Protein AF-A0A512C1M0-F1 (afdb_monomer_lite)

Secondary structure (DSSP, 8-state):
-B--S-HHHHHHHHHH-TTS--B--HHHHHHHHHHTHHHHHHHHHTT--SSHHHHHHHHHHHHHHHHHHS--TT--SHHHHHHHHHHHHHHHHHHTT---

Structure (mmCIF, N/CA/C/O backbone):
data_AF-A0A512C1M0-F1
#
_entry.id   AF-A0A512C1M0-F1
#
loop_
_atom_site.group_PDB
_atom_site.id
_atom_site.type_symbol
_atom_site.label_atom_id
_atom_site.label_alt_id
_atom_site.label_comp_id
_atom_site.label_asym_id
_atom_site.label_entity_id
_atom_site.label_seq_id
_atom_site.pdbx_PDB_ins_code
_atom_site.Cartn_x
_atom_site.Cartn_y
_atom_site.Cartn_z
_atom_site.occupancy
_atom_site.B_iso_or_equiv
_atom_site.auth_seq_id
_atom_site.auth_comp_id
_atom_site.auth_asym_id
_atom_site.auth_atom_id
_atom_site.pdbx_PDB_model_num
ATOM 1 N N . MET A 1 1 ? -6.496 -7.063 16.714 1.00 89.38 1 MET A N 1
ATOM 2 C CA . MET A 1 1 ? -6.886 -5.862 15.949 1.00 89.38 1 MET A CA 1
ATOM 3 C C . MET A 1 1 ? -6.261 -4.613 16.557 1.00 89.38 1 MET A C 1
ATOM 5 O O . MET A 1 1 ? -6.236 -4.478 17.777 1.00 89.38 1 MET A O 1
ATOM 9 N N . ILE A 1 2 ? -5.766 -3.708 15.711 1.00 90.75 2 ILE A N 1
ATOM 10 C CA . ILE A 1 2 ? -5.288 -2.375 16.103 1.00 90.75 2 ILE A CA 1
ATOM 11 C C . ILE A 1 2 ? -6.311 -1.361 15.600 1.00 90.75 2 ILE A C 1
ATOM 13 O O . ILE A 1 2 ? -6.649 -1.392 14.422 1.00 90.75 2 ILE A O 1
ATOM 17 N N . THR A 1 3 ? -6.787 -0.482 16.473 1.00 90.44 3 THR A N 1
ATOM 18 C CA . THR A 1 3 ? -7.633 0.663 16.100 1.00 90.44 3 THR A CA 1
ATOM 19 C C . THR A 1 3 ? -7.133 1.899 16.832 1.00 90.44 3 THR A C 1
ATOM 21 O O . THR A 1 3 ? -6.269 1.805 17.714 1.00 90.44 3 THR A O 1
ATOM 24 N N . ASP A 1 4 ? -7.708 3.054 16.513 1.00 86.31 4 ASP A N 1
ATOM 25 C CA . ASP A 1 4 ? -7.580 4.221 17.373 1.00 86.31 4 ASP A CA 1
ATOM 26 C C . ASP A 1 4 ? -8.246 3.979 18.755 1.00 86.31 4 ASP A C 1
ATOM 28 O O . ASP A 1 4 ? -8.692 2.874 19.095 1.00 86.31 4 ASP A O 1
ATOM 32 N N . LYS A 1 5 ? -8.273 5.025 19.584 1.00 86.00 5 LYS A N 1
ATOM 33 C CA . LYS A 1 5 ? -8.731 4.969 20.978 1.00 86.00 5 LYS A CA 1
ATOM 34 C C . LYS A 1 5 ? -10.234 5.215 21.168 1.00 86.00 5 LYS A C 1
ATOM 36 O O . LYS A 1 5 ? -10.655 5.395 22.309 1.00 86.00 5 LYS A O 1
ATOM 41 N N . LEU A 1 6 ? -11.041 5.243 20.109 1.00 89.94 6 LEU A N 1
ATOM 42 C CA . LEU A 1 6 ? -12.484 5.433 20.245 1.00 89.94 6 LEU A CA 1
ATOM 43 C C . LEU A 1 6 ? -13.123 4.224 20.948 1.00 89.94 6 LEU A C 1
ATOM 45 O O . LEU A 1 6 ? -12.948 3.072 20.544 1.00 89.94 6 LEU A O 1
ATOM 49 N N . GLY A 1 7 ? -13.894 4.493 22.008 1.00 88.12 7 GLY A N 1
ATOM 50 C CA . GLY A 1 7 ? -14.550 3.457 22.818 1.00 88.12 7 GLY A CA 1
ATOM 51 C C . GLY A 1 7 ? -15.557 2.604 22.037 1.00 88.12 7 GLY A C 1
ATOM 52 O O . GLY A 1 7 ? -15.765 1.436 22.371 1.00 88.12 7 GLY A O 1
ATOM 53 N N . SER A 1 8 ? -16.113 3.145 20.949 1.00 92.81 8 SER A N 1
ATOM 54 C CA . SER A 1 8 ? -17.007 2.435 20.028 1.00 92.81 8 SER A CA 1
ATOM 55 C C . SER A 1 8 ? -16.358 1.191 19.416 1.00 92.81 8 SER A C 1
ATOM 57 O O . SER A 1 8 ? -17.028 0.172 19.268 1.00 92.81 8 SER A O 1
ATOM 59 N N . TYR A 1 9 ? -15.051 1.209 19.134 1.00 91.50 9 TYR A N 1
ATOM 60 C CA . TYR A 1 9 ? -14.359 0.043 18.578 1.00 91.50 9 TYR A CA 1
ATOM 61 C C . TYR A 1 9 ? -14.246 -1.107 19.571 1.00 91.50 9 TYR A C 1
ATOM 63 O O . TYR A 1 9 ? -14.397 -2.265 19.185 1.00 91.50 9 TYR A O 1
ATOM 71 N N . ALA A 1 10 ? -14.014 -0.812 20.852 1.00 90.19 10 ALA A N 1
ATOM 72 C CA . ALA A 1 10 ? -13.978 -1.843 21.884 1.00 90.19 10 ALA A CA 1
ATOM 73 C C . ALA A 1 10 ? -15.363 -2.483 22.073 1.00 90.19 10 ALA A C 1
ATOM 75 O O . ALA A 1 10 ? -15.457 -3.702 22.220 1.00 90.19 10 ALA A O 1
ATOM 76 N N . ALA A 1 11 ? -16.431 -1.677 22.016 1.00 93.25 11 ALA A N 1
ATOM 77 C CA . ALA A 1 11 ? -17.808 -2.163 22.060 1.00 93.25 11 ALA A CA 1
ATOM 78 C C . ALA A 1 11 ? -18.141 -3.044 20.842 1.00 93.25 11 ALA A C 1
ATOM 80 O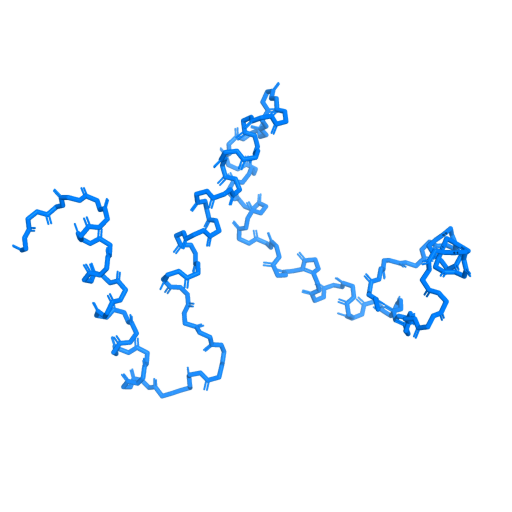 O . ALA A 1 11 ? -18.584 -4.178 21.016 1.00 93.25 11 ALA A O 1
ATOM 81 N N . ALA A 1 12 ? -17.837 -2.575 19.628 1.00 93.81 12 ALA A N 1
ATOM 82 C CA . ALA A 1 12 ? -18.050 -3.333 18.395 1.00 93.81 12 ALA A CA 1
ATOM 83 C C . ALA A 1 12 ? -17.250 -4.647 18.377 1.00 93.81 12 ALA A C 1
ATOM 85 O O . ALA A 1 12 ? -17.780 -5.701 18.031 1.00 93.81 12 ALA A O 1
ATOM 86 N N . ARG A 1 13 ? -15.987 -4.623 18.823 1.00 93.88 13 ARG A N 1
ATOM 87 C CA . ARG A 1 13 ? -15.136 -5.819 18.918 1.00 93.88 13 ARG A CA 1
ATOM 88 C C . ARG A 1 13 ? -15.733 -6.880 19.844 1.00 93.88 13 ARG A C 1
ATOM 90 O O . ARG A 1 13 ? -15.650 -8.053 19.510 1.00 93.88 13 ARG A O 1
ATOM 97 N N . ARG A 1 14 ? -16.361 -6.503 20.964 1.00 93.25 14 ARG A N 1
ATOM 98 C CA . ARG A 1 14 ? -17.036 -7.471 21.855 1.00 93.25 14 ARG A CA 1
ATOM 99 C C . ARG A 1 14 ? -18.204 -8.188 21.175 1.00 93.25 14 ARG A C 1
ATOM 101 O O . ARG A 1 14 ? -18.460 -9.335 21.511 1.00 93.25 14 ARG A O 1
ATOM 108 N N . GLN A 1 15 ? -18.890 -7.523 20.247 1.00 95.56 15 GLN A N 1
ATOM 109 C CA . GLN A 1 15 ? -20.039 -8.088 19.537 1.00 95.56 15 GLN A CA 1
ATOM 110 C C . GLN A 1 15 ? -19.618 -8.942 18.337 1.00 95.56 15 GLN A C 1
ATOM 112 O O . GLN A 1 15 ? -20.168 -10.015 18.129 1.00 95.56 15 GLN A O 1
ATOM 117 N N . ILE A 1 16 ? -18.651 -8.464 17.548 1.00 95.81 16 ILE A N 1
ATOM 118 C CA . ILE A 1 16 ? -18.349 -9.032 16.224 1.00 95.81 16 ILE A CA 1
ATOM 119 C C . ILE A 1 16 ? -17.093 -9.917 16.248 1.00 95.81 16 ILE A C 1
ATOM 121 O O . ILE A 1 16 ? -16.980 -10.853 15.465 1.00 95.81 16 ILE A O 1
ATOM 125 N N . MET A 1 17 ? -16.116 -9.624 17.115 1.00 93.81 17 MET A N 1
ATOM 126 C CA . MET A 1 17 ? -14.799 -10.285 17.118 1.00 93.81 17 MET A CA 1
ATOM 127 C C . MET A 1 17 ? -14.276 -10.520 18.553 1.00 93.81 17 MET A C 1
ATOM 129 O O . MET A 1 17 ? -13.193 -10.025 18.906 1.00 93.81 17 MET A O 1
ATOM 133 N N . PRO A 1 18 ? -15.024 -11.246 19.410 1.00 92.75 18 PRO A N 1
ATOM 134 C CA . PRO A 1 18 ? -14.713 -11.362 20.836 1.00 92.75 18 PRO A CA 1
ATOM 135 C C . PRO A 1 18 ? -13.342 -12.003 21.095 1.00 92.75 18 PRO A C 1
ATOM 137 O O . PRO A 1 18 ? -12.617 -11.561 21.987 1.00 92.75 18 PRO A O 1
ATOM 140 N N . GLU A 1 19 ? -12.920 -12.951 20.261 1.00 95.94 19 GLU A N 1
ATOM 141 C CA . GLU A 1 19 ? -11.647 -13.675 20.409 1.00 95.94 19 GLU A CA 1
ATOM 142 C C . GLU A 1 19 ? -10.415 -12.858 19.989 1.00 95.94 19 GLU A C 1
ATOM 144 O O . GLU A 1 19 ? -9.281 -13.187 20.331 1.00 95.94 19 GLU A O 1
ATOM 149 N N . VAL A 1 20 ? -10.603 -11.751 19.266 1.00 92.94 20 VAL A N 1
ATOM 150 C CA . VAL A 1 20 ? -9.485 -10.999 18.688 1.00 92.94 20 VAL A CA 1
ATOM 151 C C . VAL A 1 20 ? -8.952 -9.977 19.682 1.00 92.94 20 VAL A C 1
ATOM 153 O O . VAL A 1 20 ? -9.629 -8.994 19.968 1.00 92.94 20 VAL A O 1
ATOM 156 N N . GLU A 1 21 ? -7.711 -10.142 20.148 1.00 91.50 21 GLU A N 1
ATOM 157 C CA . GLU A 1 21 ? -7.042 -9.175 21.034 1.00 91.50 21 GLU A CA 1
ATOM 158 C C . GLU A 1 21 ? -7.137 -7.745 20.471 1.00 91.50 21 GLU A C 1
ATOM 160 O O . GLU A 1 21 ? -6.782 -7.491 19.316 1.00 91.50 21 GLU A O 1
ATOM 165 N N . HIS A 1 22 ? -7.591 -6.786 21.280 1.00 91.19 22 HIS A N 1
ATOM 166 C CA . HIS A 1 22 ? -7.674 -5.379 20.887 1.00 91.19 22 HIS A CA 1
ATOM 167 C C . HIS A 1 22 ? -6.494 -4.583 21.448 1.00 91.19 22 HIS A C 1
ATOM 169 O O . HIS A 1 22 ? -6.305 -4.510 22.658 1.00 91.19 22 HIS A O 1
ATOM 175 N N . ARG A 1 23 ? -5.712 -3.953 20.563 1.00 90.94 23 ARG A N 1
ATOM 176 C CA . ARG A 1 23 ? -4.546 -3.135 20.923 1.00 90.94 23 ARG A CA 1
ATOM 177 C C . ARG A 1 23 ? -4.746 -1.698 20.439 1.00 90.94 23 ARG A C 1
ATOM 179 O O . ARG A 1 23 ? -4.537 -1.409 19.267 1.00 90.94 23 ARG A O 1
ATOM 186 N N . SER A 1 24 ? -5.106 -0.790 21.344 1.00 86.50 24 SER A N 1
ATOM 187 C CA . SER A 1 24 ? -5.430 0.621 21.039 1.00 86.50 24 SER A CA 1
ATOM 188 C C . SER A 1 24 ? -4.311 1.616 21.387 1.00 86.50 24 SER A C 1
ATOM 190 O O . SER A 1 24 ? -4.513 2.832 21.455 1.00 86.50 24 SER A O 1
ATOM 192 N N . HIS A 1 25 ? -3.096 1.133 21.655 1.00 90.00 25 HIS A N 1
ATOM 193 C CA . HIS A 1 25 ? -2.015 2.028 22.057 1.00 90.00 25 HIS A CA 1
ATOM 194 C C . HIS A 1 25 ? -1.539 2.910 20.888 1.00 90.00 25 HIS A C 1
ATOM 196 O O . HIS A 1 25 ? -1.429 2.469 19.742 1.00 90.00 25 HIS A O 1
ATOM 202 N N . LYS A 1 26 ? -1.188 4.167 21.201 1.00 89.25 26 LYS A N 1
ATOM 203 C CA . LYS A 1 26 ? -0.870 5.216 20.211 1.00 89.25 26 LYS A CA 1
ATOM 204 C C . LYS A 1 26 ? 0.236 4.805 19.230 1.00 89.25 26 LYS A C 1
ATOM 206 O O . LYS A 1 26 ? 0.122 5.064 18.041 1.00 89.25 26 LYS A O 1
ATOM 211 N N . GLY A 1 27 ? 1.290 4.145 19.712 1.00 92.31 27 GLY A N 1
ATOM 212 C CA . GLY A 1 27 ? 2.414 3.702 18.877 1.00 92.31 27 GLY A CA 1
ATOM 213 C C . GLY A 1 27 ? 2.021 2.706 17.780 1.00 92.31 27 GLY A C 1
ATOM 214 O O . GLY A 1 27 ? 2.465 2.845 16.640 1.00 92.31 27 GLY A O 1
ATOM 215 N N . LEU A 1 28 ? 1.161 1.735 18.096 1.00 90.88 28 LEU A N 1
ATOM 216 C CA . LEU A 1 28 ? 0.651 0.752 17.139 1.00 90.88 28 LEU A CA 1
ATOM 217 C C . LEU A 1 28 ? -0.275 1.401 16.119 1.00 90.88 28 LEU A C 1
ATOM 219 O O . LEU A 1 28 ? -0.118 1.134 14.930 1.00 90.88 28 LEU A O 1
ATOM 223 N N . ASN A 1 29 ? -1.171 2.284 16.568 1.00 90.25 29 ASN A N 1
ATOM 224 C CA . ASN A 1 29 ? -2.044 3.016 15.657 1.00 90.25 29 ASN A CA 1
ATOM 225 C C . ASN A 1 29 ? -1.222 3.882 14.690 1.00 90.25 29 ASN A C 1
ATOM 227 O O . ASN A 1 29 ? -1.337 3.743 13.477 1.00 90.25 29 ASN A O 1
ATOM 231 N N . ASN A 1 30 ? -0.267 4.657 15.212 1.00 90.19 30 ASN A N 1
ATOM 232 C CA . ASN A 1 30 ? 0.647 5.450 14.391 1.00 90.19 30 ASN A CA 1
ATOM 233 C C . ASN A 1 30 ? 1.428 4.582 13.395 1.00 90.19 30 ASN A C 1
ATOM 235 O O . ASN A 1 30 ? 1.641 4.991 12.259 1.00 90.19 30 ASN A O 1
ATOM 239 N N . ARG A 1 31 ? 1.879 3.383 13.790 1.00 90.12 31 ARG A N 1
ATOM 240 C CA . ARG A 1 31 ? 2.582 2.459 12.887 1.00 90.12 31 ARG A CA 1
ATOM 241 C C . ARG A 1 31 ? 1.670 1.969 11.763 1.00 90.12 31 ARG A C 1
ATOM 243 O O . ARG A 1 31 ? 2.108 1.962 10.612 1.00 90.12 31 ARG A O 1
ATOM 250 N N . ALA A 1 32 ? 0.440 1.575 12.091 1.00 88.06 32 ALA A N 1
ATOM 251 C CA . ALA A 1 32 ? -0.556 1.165 11.108 1.00 88.06 32 ALA A CA 1
ATOM 252 C C . ALA A 1 32 ? -0.843 2.317 10.135 1.00 88.06 32 ALA A C 1
ATOM 254 O O . ALA A 1 32 ? -0.642 2.175 8.931 1.00 88.06 32 ALA A O 1
ATOM 255 N N . GLU A 1 33 ? -1.160 3.502 10.654 1.00 87.69 33 GLU A N 1
ATOM 256 C CA . GLU A 1 33 ? -1.410 4.704 9.860 1.00 87.69 33 GLU A CA 1
ATOM 257 C C . GLU A 1 33 ? -0.225 5.112 8.974 1.00 87.69 33 GLU A C 1
ATOM 259 O O . GLU A 1 33 ? -0.418 5.493 7.814 1.00 87.69 33 GLU A O 1
ATOM 264 N N . ASN A 1 34 ? 1.001 5.012 9.497 1.00 89.94 34 ASN A N 1
ATOM 265 C CA . ASN A 1 34 ? 2.218 5.373 8.774 1.00 89.94 34 ASN A CA 1
ATOM 266 C C . ASN A 1 34 ? 2.541 4.402 7.636 1.00 89.94 34 ASN A C 1
ATOM 268 O O . ASN A 1 34 ? 3.137 4.807 6.636 1.00 89.94 34 ASN A O 1
ATOM 272 N N . SER A 1 35 ? 2.124 3.137 7.731 1.00 83.44 35 SER A N 1
ATOM 273 C CA . SER A 1 35 ? 2.302 2.163 6.644 1.00 83.44 35 SER A CA 1
ATOM 274 C C . SER A 1 35 ? 1.591 2.597 5.345 1.00 83.44 35 SER A C 1
ATOM 276 O O . SER A 1 35 ? 2.089 2.357 4.232 1.00 83.44 35 SER A O 1
ATOM 278 N N . HIS A 1 36 ? 0.495 3.352 5.490 1.00 84.94 36 HIS A N 1
ATOM 279 C CA . HIS A 1 36 ? -0.294 3.930 4.403 1.00 84.94 36 HIS A CA 1
ATOM 280 C C . HIS A 1 36 ? 0.247 5.269 3.883 1.00 84.94 36 HIS A C 1
ATOM 282 O O . HIS A 1 36 ? -0.288 5.790 2.905 1.00 84.94 36 HIS A O 1
ATOM 288 N N . LEU A 1 37 ? 1.308 5.844 4.464 1.00 89.56 37 LEU A N 1
ATOM 289 C CA . LEU A 1 37 ? 1.825 7.149 4.026 1.00 89.56 37 LEU A CA 1
ATOM 290 C C . LEU A 1 37 ? 2.149 7.217 2.526 1.00 89.56 37 LEU A C 1
ATOM 292 O O . LEU A 1 37 ? 1.758 8.202 1.900 1.00 89.56 37 LEU A O 1
ATOM 296 N N . PRO A 1 38 ? 2.806 6.216 1.903 1.00 88.38 38 PRO A N 1
ATOM 297 C CA . PRO A 1 38 ? 3.096 6.289 0.471 1.00 88.38 38 PRO A CA 1
ATOM 298 C C . PRO A 1 38 ? 1.834 6.276 -0.393 1.00 88.38 38 PRO A C 1
ATOM 300 O O . PRO A 1 38 ? 1.805 6.936 -1.427 1.00 88.38 38 PRO A O 1
ATOM 303 N N . PHE A 1 39 ? 0.785 5.585 0.060 1.00 89.31 39 PHE A N 1
ATOM 304 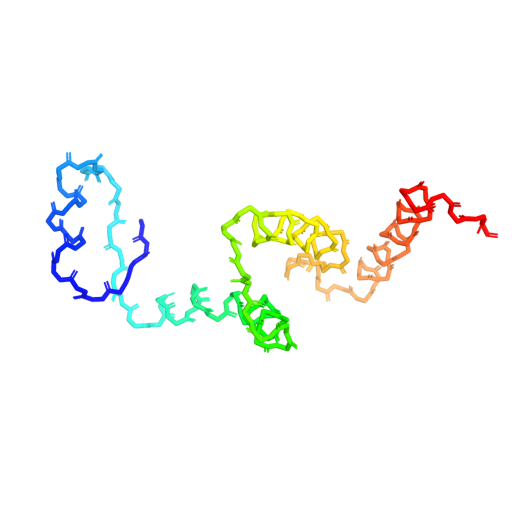C CA . PHE A 1 39 ? -0.526 5.626 -0.577 1.00 89.31 39 PHE A CA 1
ATOM 305 C C . PHE A 1 39 ? -1.163 7.016 -0.425 1.00 89.31 39 PHE A C 1
ATOM 307 O O . PHE A 1 39 ? -1.454 7.657 -1.433 1.00 89.31 39 PHE A O 1
ATOM 314 N N . ARG A 1 40 ? -1.265 7.540 0.809 1.00 88.06 40 ARG A N 1
ATOM 315 C CA . ARG A 1 40 ? -1.852 8.867 1.086 1.00 88.06 40 ARG A CA 1
ATOM 316 C C . ARG A 1 40 ? -1.139 9.994 0.336 1.00 88.06 40 ARG A C 1
ATOM 318 O O . ARG A 1 40 ? -1.779 10.933 -0.121 1.00 88.06 40 ARG A O 1
ATOM 325 N N . ARG A 1 41 ? 0.187 9.915 0.167 1.00 90.69 41 ARG A N 1
ATOM 326 C CA . ARG A 1 41 ? 0.945 10.883 -0.648 1.00 90.69 41 ARG A CA 1
ATOM 327 C C . ARG A 1 41 ? 0.476 10.889 -2.105 1.00 90.69 41 ARG A C 1
ATOM 329 O O . ARG A 1 41 ? 0.302 11.960 -2.675 1.00 90.69 41 ARG A O 1
ATOM 336 N N . ARG A 1 42 ? 0.260 9.713 -2.701 1.00 89.56 42 ARG A N 1
ATOM 337 C CA . ARG A 1 42 ? -0.212 9.593 -4.088 1.00 89.56 42 ARG A CA 1
ATOM 338 C C . ARG A 1 42 ? -1.678 9.986 -4.240 1.00 89.56 42 ARG A C 1
ATOM 340 O O . ARG A 1 42 ? -2.013 10.653 -5.208 1.00 89.56 42 ARG A O 1
ATOM 347 N N . GLU A 1 43 ? -2.523 9.608 -3.289 1.00 90.19 43 GLU A N 1
ATOM 348 C CA . GLU A 1 43 ? -3.923 10.038 -3.227 1.00 90.19 43 GLU A CA 1
ATOM 349 C C . GLU A 1 43 ? -4.037 11.570 -3.161 1.00 90.19 43 GLU A C 1
ATOM 351 O O . GLU A 1 43 ? -4.747 12.165 -3.969 1.00 90.19 43 GLU A O 1
ATOM 356 N N . ARG A 1 44 ? -3.288 12.225 -2.261 1.00 88.94 44 ARG A N 1
ATOM 357 C CA . ARG A 1 44 ? -3.272 13.694 -2.153 1.00 88.94 44 ARG A CA 1
ATOM 358 C C . ARG A 1 44 ? -2.756 14.365 -3.419 1.00 88.94 44 ARG A C 1
ATOM 360 O O . ARG A 1 44 ? -3.330 15.359 -3.843 1.00 88.94 44 ARG A O 1
ATOM 367 N N . ALA A 1 45 ? -1.721 13.806 -4.049 1.00 89.94 45 ALA A N 1
ATOM 368 C CA . ALA A 1 45 ? -1.223 14.305 -5.332 1.00 89.94 45 ALA A CA 1
ATOM 369 C C . ALA A 1 45 ? -2.272 14.200 -6.455 1.00 89.94 45 ALA A C 1
ATOM 371 O O . ALA A 1 45 ? -2.250 14.997 -7.384 1.00 89.94 45 ALA A O 1
ATOM 372 N N . ARG A 1 46 ? -3.207 13.244 -6.362 1.00 86.56 46 ARG A N 1
ATOM 373 C CA . ARG A 1 46 ? -4.359 13.128 -7.268 1.00 86.56 46 ARG A CA 1
ATOM 374 C C . ARG A 1 46 ? -5.537 14.036 -6.892 1.00 86.56 46 ARG A C 1
ATOM 376 O O . ARG A 1 46 ? -6.527 14.018 -7.609 1.00 86.56 46 ARG A O 1
ATOM 383 N N . GLN A 1 47 ? -5.429 14.819 -5.813 1.00 90.06 47 GLN A N 1
ATOM 384 C CA . GLN A 1 47 ? -6.495 15.680 -5.279 1.00 90.06 47 GLN A CA 1
ATOM 385 C C . GLN A 1 47 ? -7.780 14.907 -4.929 1.00 90.06 47 GLN A C 1
ATOM 387 O O . GLN A 1 47 ? -8.892 15.413 -5.055 1.00 90.06 47 GLN A O 1
ATOM 392 N N . GLY A 1 48 ? -7.619 13.665 -4.463 1.00 87.00 48 GLY A N 1
ATOM 393 C CA . GLY A 1 48 ? -8.735 12.772 -4.156 1.00 87.00 48 GLY A CA 1
ATOM 394 C C . GLY A 1 48 ? -9.318 12.079 -5.391 1.00 87.00 48 GLY A C 1
ATOM 395 O O . GLY A 1 48 ? -8.796 12.164 -6.502 1.00 87.00 48 GLY A O 1
ATOM 396 N N . PHE A 1 49 ? -10.398 11.328 -5.184 1.00 89.06 49 PHE A N 1
ATOM 397 C CA . PHE A 1 49 ? -11.080 10.579 -6.239 1.00 89.06 49 PHE A CA 1
ATOM 398 C C . PHE A 1 49 ? -12.528 11.038 -6.354 1.00 89.06 49 PHE A C 1
ATOM 400 O O . PHE A 1 49 ? -13.218 11.188 -5.352 1.00 89.06 49 PHE A O 1
ATOM 407 N N . ARG A 1 50 ? -13.009 11.191 -7.591 1.00 91.56 50 ARG A N 1
ATOM 408 C CA . ARG A 1 50 ? -14.403 11.567 -7.876 1.00 91.56 50 ARG A CA 1
ATOM 409 C C . ARG A 1 50 ? -15.411 10.449 -7.576 1.00 91.56 50 ARG A C 1
ATOM 411 O O . ARG A 1 50 ? -16.606 10.704 -7.559 1.00 91.56 50 ARG A O 1
ATOM 418 N N . SER A 1 51 ? -14.950 9.208 -7.391 1.00 94.06 51 SER A N 1
ATOM 419 C CA . SER A 1 51 ? -15.807 8.061 -7.077 1.00 94.06 51 SER A CA 1
ATOM 420 C C . SER A 1 51 ? -15.058 6.949 -6.344 1.00 94.06 51 SER A C 1
ATOM 422 O O . SER A 1 51 ? -13.846 6.771 -6.515 1.00 94.06 51 SER A O 1
ATOM 424 N N . ALA A 1 52 ? -15.806 6.142 -5.585 1.00 94.38 52 ALA A N 1
ATOM 425 C CA . ALA A 1 52 ? -15.281 4.959 -4.902 1.00 94.38 52 ALA A CA 1
ATOM 426 C C . ALA A 1 52 ? -14.672 3.942 -5.885 1.00 94.38 52 ALA A C 1
ATOM 428 O O . ALA A 1 52 ? -13.597 3.406 -5.630 1.00 94.38 52 ALA A O 1
ATOM 429 N N . GLY A 1 53 ? -15.293 3.735 -7.052 1.00 96.06 53 GLY A N 1
ATOM 430 C CA . GLY A 1 53 ? -14.753 2.842 -8.084 1.00 96.06 53 GLY A CA 1
ATOM 431 C C . GLY A 1 53 ? -13.417 3.326 -8.664 1.00 96.06 53 GLY A C 1
ATOM 432 O O . GLY A 1 53 ? -12.534 2.519 -8.958 1.00 96.06 53 GLY A O 1
ATOM 433 N N . GLY A 1 54 ? -13.226 4.645 -8.791 1.00 92.62 54 GLY A N 1
ATOM 434 C CA . GLY A 1 54 ? -11.941 5.225 -9.193 1.00 92.62 54 GLY A CA 1
ATOM 435 C C . GLY A 1 54 ? -10.841 4.974 -8.160 1.00 92.62 54 GLY A C 1
ATOM 436 O O . GLY A 1 54 ? -9.738 4.560 -8.522 1.00 92.62 54 GLY A O 1
ATOM 437 N N . LEU A 1 55 ? -11.168 5.155 -6.878 1.00 92.81 55 LEU A N 1
ATOM 438 C CA . LEU A 1 55 ? -10.280 4.839 -5.761 1.00 92.81 55 LEU A CA 1
ATOM 439 C C . LEU A 1 55 ? -9.913 3.348 -5.740 1.00 92.81 55 LEU A C 1
ATOM 441 O O . LEU A 1 55 ? -8.734 3.022 -5.637 1.00 92.81 55 LEU A O 1
ATOM 445 N N . GLN A 1 56 ? -10.884 2.446 -5.895 1.00 94.00 56 GLN A N 1
ATOM 446 C CA . GLN A 1 56 ? -10.645 0.998 -5.892 1.00 94.00 56 GLN A CA 1
ATOM 447 C C . GLN A 1 56 ? -9.689 0.566 -7.007 1.00 94.00 56 GLN A C 1
ATOM 449 O O . GLN A 1 56 ? -8.700 -0.115 -6.738 1.00 94.00 56 GLN A O 1
ATOM 454 N N . ARG A 1 57 ? -9.919 1.015 -8.250 1.00 94.12 57 ARG A N 1
ATOM 455 C CA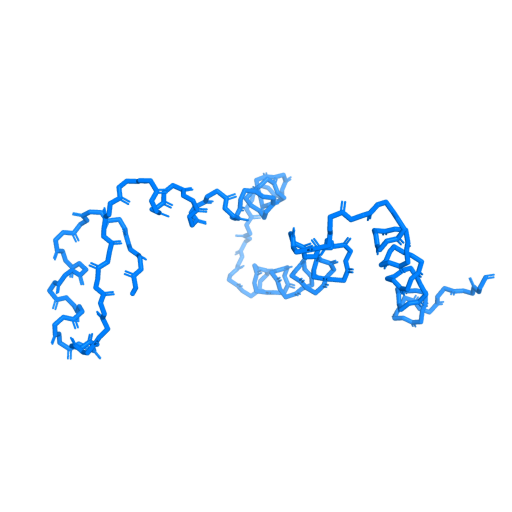 . ARG A 1 57 ? -9.006 0.721 -9.369 1.00 94.12 57 ARG A CA 1
ATOM 456 C C . ARG A 1 57 ? -7.594 1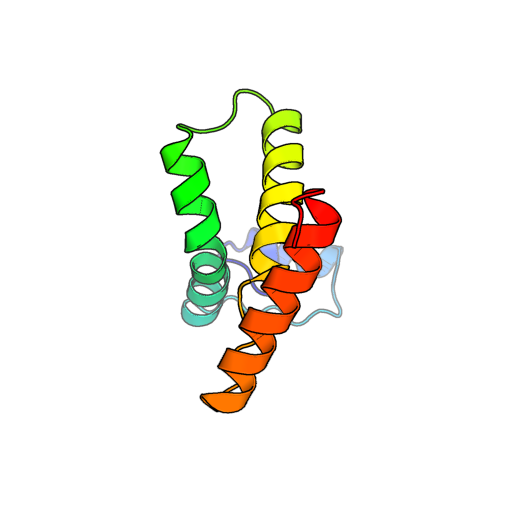.228 -9.093 1.00 94.12 57 ARG A C 1
ATOM 458 O O . ARG A 1 57 ? -6.624 0.520 -9.352 1.00 94.12 57 ARG A O 1
ATOM 465 N N . PHE A 1 58 ? -7.476 2.433 -8.536 1.00 91.44 58 PHE A N 1
ATOM 466 C CA . PHE A 1 58 ? -6.179 2.985 -8.171 1.00 91.44 58 PHE A CA 1
ATOM 467 C C . PHE A 1 58 ? -5.487 2.170 -7.073 1.00 91.44 58 PHE A C 1
ATOM 469 O O . PHE A 1 58 ? -4.318 1.828 -7.232 1.00 91.44 58 PHE A O 1
ATOM 476 N N . VAL A 1 59 ? -6.189 1.845 -5.983 1.00 92.44 59 VAL A N 1
ATOM 477 C CA . VAL A 1 59 ? -5.650 1.050 -4.868 1.00 92.44 59 VAL A CA 1
ATOM 478 C C . VAL A 1 59 ? -5.176 -0.314 -5.363 1.00 92.44 59 VAL A C 1
ATOM 480 O O . VAL A 1 59 ? -4.076 -0.724 -4.995 1.00 92.44 59 VAL A O 1
ATOM 483 N N . ASN A 1 60 ? -5.946 -0.980 -6.227 1.00 93.06 60 ASN A N 1
ATOM 484 C CA . ASN A 1 60 ? -5.589 -2.287 -6.781 1.00 93.06 60 ASN A CA 1
ATOM 485 C C . ASN A 1 60 ? -4.256 -2.237 -7.540 1.00 93.06 60 ASN A C 1
ATOM 487 O O . ASN A 1 60 ? -3.323 -2.968 -7.203 1.00 93.06 60 ASN A O 1
ATOM 491 N N . VAL A 1 61 ? -4.125 -1.320 -8.504 1.00 92.31 61 VAL A N 1
ATOM 492 C CA . VAL A 1 61 ? -2.892 -1.179 -9.297 1.00 92.31 61 VAL A CA 1
ATOM 493 C C . VAL A 1 61 ? -1.726 -0.706 -8.428 1.00 92.31 61 VAL A C 1
ATOM 495 O O . VAL A 1 61 ? -0.633 -1.265 -8.492 1.00 92.31 61 VAL A O 1
ATOM 498 N N . PHE A 1 62 ? -1.945 0.298 -7.574 1.00 92.00 62 PHE A N 1
ATOM 499 C CA . PHE A 1 62 ? -0.902 0.836 -6.701 1.00 92.00 62 PHE A CA 1
ATOM 500 C C . PHE A 1 62 ? -0.340 -0.231 -5.757 1.00 92.00 62 PHE A C 1
ATOM 502 O O . PHE A 1 62 ? 0.872 -0.287 -5.546 1.00 92.00 62 PHE A O 1
ATOM 509 N N . SER A 1 63 ? -1.208 -1.076 -5.199 1.00 90.56 63 SER A N 1
ATOM 510 C CA . SER A 1 63 ? -0.803 -2.134 -4.272 1.00 90.56 63 SER A CA 1
ATOM 511 C C . SER A 1 63 ? -0.015 -3.225 -4.992 1.00 90.56 63 SER A C 1
ATOM 513 O O . SER A 1 63 ? 1.037 -3.618 -4.495 1.00 90.56 63 SER A O 1
ATOM 515 N N . ALA A 1 64 ? -0.452 -3.644 -6.186 1.00 92.44 64 ALA A N 1
ATOM 516 C CA . ALA A 1 64 ? 0.278 -4.607 -7.012 1.00 92.44 64 ALA A CA 1
ATOM 517 C C . ALA A 1 64 ? 1.691 -4.105 -7.359 1.00 92.44 64 ALA A C 1
ATOM 519 O O . ALA A 1 64 ? 2.680 -4.780 -7.077 1.00 92.44 64 ALA A O 1
ATOM 520 N N . VAL A 1 65 ? 1.801 -2.871 -7.864 1.00 92.69 65 VAL A N 1
ATOM 521 C CA . VAL A 1 65 ? 3.094 -2.257 -8.213 1.00 92.69 65 VAL A CA 1
ATOM 522 C C . VAL A 1 65 ? 3.986 -2.112 -6.978 1.00 92.69 65 VAL A C 1
ATOM 524 O O . VAL A 1 65 ? 5.170 -2.445 -7.010 1.00 92.69 65 VAL A O 1
ATOM 527 N N . ARG A 1 66 ? 3.442 -1.636 -5.852 1.00 90.69 66 ARG A N 1
ATOM 528 C CA . ARG A 1 66 ? 4.228 -1.461 -4.626 1.00 90.69 66 ARG A CA 1
ATOM 529 C C . ARG A 1 66 ? 4.731 -2.796 -4.077 1.00 90.69 66 ARG A C 1
ATOM 531 O O . ARG A 1 66 ? 5.879 -2.851 -3.649 1.00 90.69 66 ARG A O 1
ATOM 538 N N . ASN A 1 67 ? 3.906 -3.839 -4.089 1.00 90.12 67 ASN A N 1
ATOM 539 C CA . ASN A 1 67 ? 4.289 -5.165 -3.603 1.00 90.12 67 ASN A CA 1
ATOM 540 C C . ASN A 1 67 ? 5.386 -5.798 -4.466 1.00 90.12 67 ASN A C 1
ATOM 542 O O . ASN A 1 67 ? 6.275 -6.448 -3.923 1.00 90.12 67 ASN A O 1
ATOM 546 N N . LEU A 1 68 ? 5.367 -5.546 -5.778 1.00 94.00 68 LEU A N 1
ATOM 547 C CA . LEU A 1 68 ? 6.415 -5.996 -6.690 1.00 94.00 68 LEU A CA 1
ATOM 548 C C . LEU A 1 68 ? 7.760 -5.312 -6.390 1.00 94.00 68 LEU A C 1
ATOM 550 O O . LEU A 1 68 ? 8.793 -5.963 -6.250 1.00 94.00 68 LEU A O 1
ATOM 554 N N . PHE A 1 69 ? 7.762 -3.986 -6.235 1.00 93.44 69 PHE A N 1
ATOM 555 C CA . PHE A 1 69 ? 9.009 -3.215 -6.168 1.00 93.44 69 PHE A CA 1
ATOM 556 C C . PHE A 1 69 ? 9.566 -2.972 -4.764 1.00 93.44 69 PHE A C 1
ATOM 558 O O . PHE A 1 69 ? 10.762 -2.701 -4.630 1.00 93.44 69 PHE A O 1
ATOM 565 N N . VAL A 1 70 ? 8.750 -3.042 -3.710 1.00 90.94 70 VAL A N 1
ATOM 566 C CA . VAL A 1 70 ? 9.207 -2.779 -2.339 1.00 90.94 70 VAL A CA 1
ATOM 567 C C . VAL A 1 70 ? 9.655 -4.087 -1.683 1.00 90.94 70 VAL A C 1
ATOM 569 O O . VAL A 1 70 ? 8.809 -4.918 -1.355 1.00 90.94 70 VAL A O 1
ATOM 572 N N . PRO A 1 71 ? 10.965 -4.282 -1.435 1.00 88.06 71 PRO A N 1
ATOM 573 C CA . PRO A 1 71 ? 11.444 -5.494 -0.790 1.00 88.06 71 PRO A CA 1
ATOM 574 C C . PRO A 1 71 ? 10.915 -5.592 0.652 1.00 88.06 71 PRO A C 1
ATOM 576 O O . PRO A 1 71 ? 10.828 -4.576 1.355 1.00 88.06 71 PRO A O 1
ATOM 579 N N . PRO A 1 72 ? 10.610 -6.808 1.142 1.00 82.69 72 PRO A N 1
ATOM 580 C CA . PRO A 1 72 ? 10.238 -7.018 2.532 1.00 82.69 72 PRO A CA 1
ATOM 581 C C . PRO A 1 72 ? 11.343 -6.548 3.478 1.00 82.69 72 PRO A C 1
ATOM 583 O O . PRO A 1 72 ? 12.529 -6.751 3.218 1.00 82.69 72 PRO A O 1
ATOM 586 N N . ARG A 1 73 ? 10.958 -6.009 4.639 1.00 78.69 73 ARG A N 1
ATOM 587 C CA . ARG A 1 73 ? 11.903 -5.528 5.665 1.00 78.69 73 ARG A CA 1
ATOM 588 C C . ARG A 1 73 ? 12.852 -6.623 6.186 1.00 78.69 73 ARG A C 1
ATOM 590 O O . ARG A 1 73 ? 13.896 -6.308 6.747 1.00 78.69 73 ARG A O 1
ATOM 597 N N . SER A 1 74 ? 12.501 -7.898 6.005 1.00 84.00 74 SER A N 1
ATOM 598 C CA . SER A 1 74 ? 13.346 -9.047 6.346 1.00 84.00 74 SER A CA 1
ATOM 599 C C . SER A 1 74 ? 14.575 -9.193 5.435 1.00 84.00 74 SER A C 1
ATOM 601 O O . SER A 1 74 ? 15.578 -9.762 5.867 1.00 84.00 74 SER A O 1
ATOM 603 N N . ARG A 1 75 ? 14.556 -8.641 4.212 1.00 80.69 75 ARG A N 1
ATOM 604 C CA . ARG A 1 75 ? 15.703 -8.644 3.289 1.00 80.69 75 ARG A CA 1
ATOM 605 C C . ARG A 1 75 ? 16.664 -7.507 3.640 1.00 80.69 75 ARG A C 1
ATOM 607 O O . ARG A 1 75 ? 16.509 -6.386 3.171 1.00 80.69 75 ARG A O 1
ATOM 614 N N . ARG A 1 76 ? 17.653 -7.802 4.490 1.00 80.00 76 ARG A N 1
ATOM 615 C CA . ARG A 1 76 ? 18.602 -6.800 5.015 1.00 80.00 76 ARG A CA 1
ATOM 616 C C . ARG A 1 76 ? 19.926 -6.680 4.250 1.00 80.00 76 ARG A C 1
ATOM 618 O O . ARG A 1 76 ? 20.619 -5.689 4.439 1.00 80.00 76 ARG A O 1
ATOM 625 N N . SER A 1 77 ? 20.290 -7.640 3.393 1.00 92.31 77 SER A N 1
ATOM 626 C CA . SER A 1 77 ? 21.557 -7.572 2.649 1.00 92.31 77 SER A CA 1
ATOM 627 C C . SER A 1 77 ? 21.424 -6.809 1.328 1.00 92.31 77 SER A C 1
ATOM 629 O O . SER A 1 77 ? 20.386 -6.853 0.654 1.00 92.31 77 SER A O 1
ATOM 631 N N . ALA A 1 78 ? 22.508 -6.143 0.924 1.00 92.69 78 ALA A N 1
ATOM 632 C CA . ALA A 1 78 ? 22.588 -5.457 -0.364 1.00 92.69 78 ALA A CA 1
ATOM 633 C C . ALA A 1 78 ? 22.354 -6.427 -1.535 1.00 92.69 78 ALA A C 1
ATOM 635 O O . ALA A 1 78 ? 21.591 -6.118 -2.447 1.00 92.69 78 ALA A O 1
ATOM 636 N N . ARG A 1 79 ? 22.920 -7.642 -1.459 1.00 94.50 79 ARG A N 1
ATOM 637 C CA . ARG A 1 79 ? 22.731 -8.703 -2.462 1.00 94.50 79 ARG A CA 1
ATOM 638 C C . ARG A 1 79 ? 21.268 -9.135 -2.585 1.00 94.50 79 ARG A C 1
ATOM 640 O O . ARG A 1 79 ? 20.753 -9.199 -3.695 1.00 94.50 79 ARG A O 1
ATOM 647 N N . ALA A 1 80 ? 20.580 -9.384 -1.467 1.00 93.06 80 ALA A N 1
ATOM 648 C CA . ALA A 1 80 ? 19.165 -9.766 -1.491 1.00 93.06 80 ALA A CA 1
ATOM 649 C C . ALA A 1 80 ? 18.275 -8.643 -2.047 1.00 93.06 80 ALA A C 1
ATOM 651 O O . ALA A 1 80 ? 17.309 -8.904 -2.762 1.00 93.06 80 ALA A O 1
ATOM 652 N N . THR A 1 81 ? 18.616 -7.387 -1.748 1.00 92.25 81 THR A N 1
ATOM 653 C CA . THR A 1 81 ? 17.920 -6.213 -2.292 1.00 92.25 81 THR A CA 1
ATOM 654 C C . THR A 1 81 ? 18.163 -6.057 -3.794 1.00 92.25 81 THR A C 1
ATOM 656 O O . THR A 1 81 ? 17.231 -5.747 -4.532 1.00 92.25 81 THR A O 1
ATOM 659 N N . ASN A 1 82 ? 19.394 -6.285 -4.259 1.00 94.12 82 ASN A N 1
ATOM 660 C CA . ASN A 1 82 ? 19.735 -6.246 -5.678 1.00 94.12 82 ASN A CA 1
ATOM 661 C C . ASN A 1 82 ? 18.965 -7.324 -6.458 1.00 94.12 82 ASN A C 1
ATOM 663 O O . ASN A 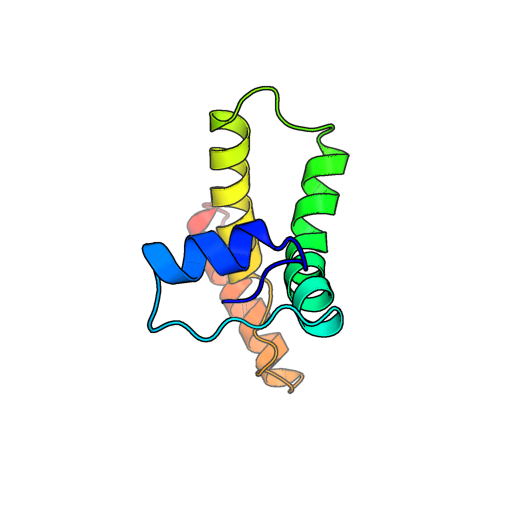1 82 ? 18.264 -6.985 -7.408 1.00 94.12 82 ASN A O 1
ATOM 667 N N . LEU A 1 83 ? 18.987 -8.575 -5.986 1.00 94.62 83 LEU A N 1
ATOM 668 C CA . LEU A 1 83 ? 18.253 -9.676 -6.614 1.00 94.62 83 LEU A CA 1
ATOM 669 C C . LEU A 1 83 ? 16.741 -9.409 -6.666 1.00 94.62 83 LEU A C 1
ATOM 671 O O . LEU A 1 83 ? 16.118 -9.622 -7.700 1.00 94.62 83 LEU A O 1
ATOM 675 N N . HIS A 1 84 ? 16.155 -8.871 -5.584 1.00 94.94 84 HIS A N 1
ATOM 676 C CA . HIS A 1 84 ? 14.748 -8.444 -5.575 1.00 94.94 84 HIS A CA 1
ATOM 677 C C . HIS A 1 84 ? 14.444 -7.466 -6.709 1.00 94.94 84 HIS A C 1
ATOM 679 O O . HIS A 1 84 ? 13.458 -7.635 -7.413 1.00 94.94 84 HIS A O 1
ATOM 685 N N . ARG A 1 85 ? 15.282 -6.437 -6.880 1.00 94.25 85 ARG A N 1
ATOM 686 C CA . ARG A 1 85 ? 15.070 -5.395 -7.893 1.00 94.25 85 ARG A CA 1
ATOM 687 C C . ARG A 1 85 ? 15.192 -5.936 -9.315 1.00 94.25 85 ARG A C 1
ATOM 689 O O . ARG A 1 85 ? 14.391 -5.546 -10.158 1.00 94.25 85 ARG A O 1
ATOM 696 N N . VAL A 1 86 ? 16.161 -6.817 -9.569 1.00 95.94 86 VAL A N 1
ATOM 697 C CA . VAL A 1 86 ? 16.338 -7.456 -10.884 1.00 95.94 86 VAL A CA 1
ATOM 698 C C . VAL A 1 86 ? 15.113 -8.302 -11.229 1.00 95.94 86 VAL A C 1
ATOM 700 O O . VAL A 1 86 ? 14.528 -8.111 -12.293 1.00 95.94 86 VAL A O 1
ATOM 703 N N . ASN A 1 87 ? 14.664 -9.154 -10.303 1.00 95.12 87 ASN A N 1
ATOM 704 C CA . ASN A 1 87 ? 13.484 -9.996 -10.509 1.00 95.12 87 ASN A CA 1
ATOM 705 C C . ASN A 1 87 ? 12.214 -9.155 -10.695 1.00 95.12 87 ASN A C 1
ATOM 707 O O . ASN A 1 87 ? 11.465 -9.374 -11.642 1.00 95.12 87 ASN A O 1
ATOM 711 N N . ALA A 1 88 ? 12.018 -8.133 -9.856 1.00 95.69 88 ALA A N 1
ATOM 712 C CA . ALA A 1 88 ? 10.877 -7.228 -9.956 1.00 95.69 88 ALA A CA 1
ATOM 713 C C . ALA A 1 88 ? 10.813 -6.512 -11.317 1.00 95.69 88 ALA A C 1
ATOM 715 O O . ALA A 1 88 ? 9.736 -6.371 -11.892 1.00 95.69 88 ALA A O 1
ATOM 716 N N . MET A 1 89 ? 11.957 -6.076 -11.858 1.00 95.44 89 MET A N 1
ATOM 717 C CA . MET A 1 89 ? 12.002 -5.463 -13.189 1.00 95.44 89 MET A CA 1
ATOM 718 C C . MET A 1 89 ? 11.741 -6.467 -14.312 1.00 95.44 89 MET A C 1
ATOM 720 O O . MET A 1 89 ? 11.098 -6.100 -15.292 1.00 95.44 89 MET A O 1
ATOM 724 N N . ALA A 1 90 ? 12.213 -7.709 -14.187 1.00 95.50 90 ALA A N 1
ATOM 725 C CA . ALA A 1 90 ? 11.919 -8.757 -15.160 1.00 95.50 90 ALA A CA 1
ATOM 726 C C . ALA A 1 90 ? 10.411 -9.060 -15.210 1.00 95.50 90 ALA A C 1
ATOM 728 O O . ALA A 1 90 ? 9.817 -9.032 -16.285 1.00 95.50 90 ALA A O 1
ATOM 729 N N . GLU A 1 91 ? 9.773 -9.241 -14.049 1.00 94.62 91 GLU A N 1
ATOM 730 C CA . GLU A 1 91 ? 8.318 -9.420 -13.940 1.00 94.62 91 GLU A CA 1
ATOM 731 C C . GLU A 1 91 ? 7.551 -8.216 -14.505 1.00 94.62 91 GLU A C 1
ATOM 733 O O . GLU A 1 91 ? 6.569 -8.381 -15.229 1.00 94.62 91 GLU A O 1
ATOM 738 N N . TRP A 1 92 ? 8.023 -6.995 -14.235 1.00 94.94 92 TRP A N 1
ATOM 739 C CA . TRP A 1 92 ? 7.414 -5.785 -14.779 1.00 94.94 92 TRP A CA 1
ATOM 740 C C . TRP A 1 92 ? 7.482 -5.718 -16.305 1.00 94.94 92 TRP A C 1
ATOM 742 O O . TRP A 1 92 ? 6.486 -5.361 -16.928 1.00 94.94 92 TRP A O 1
ATOM 752 N N . LYS A 1 93 ? 8.619 -6.068 -16.921 1.00 94.56 93 LYS A N 1
ATOM 753 C CA . LYS A 1 93 ? 8.752 -6.086 -18.388 1.00 94.56 93 LYS A CA 1
ATOM 754 C C . LYS A 1 93 ? 7.735 -7.029 -19.030 1.00 94.56 93 LYS A C 1
ATOM 756 O O . LYS A 1 93 ? 7.090 -6.642 -20.001 1.00 94.56 93 LYS A O 1
ATOM 761 N N . VAL A 1 94 ? 7.540 -8.210 -18.438 1.00 93.88 94 VAL A N 1
ATOM 762 C CA . VAL A 1 94 ? 6.528 -9.180 -18.882 1.00 93.88 94 VAL A CA 1
ATOM 763 C C . VAL A 1 94 ? 5.120 -8.600 -18.734 1.00 93.88 94 VAL A C 1
ATOM 765 O O . VAL A 1 94 ? 4.356 -8.591 -19.693 1.00 93.88 94 VAL A O 1
ATOM 768 N N . ALA A 1 95 ? 4.783 -8.058 -17.562 1.00 91.50 95 ALA A N 1
ATOM 769 C CA . ALA A 1 95 ? 3.451 -7.514 -17.297 1.00 91.50 95 ALA A CA 1
ATOM 770 C C . ALA A 1 95 ? 3.114 -6.275 -18.148 1.00 91.50 95 ALA A C 1
ATOM 772 O O . ALA A 1 95 ? 1.963 -6.082 -18.533 1.00 91.50 95 ALA A O 1
ATOM 773 N N . ALA A 1 96 ? 4.105 -5.428 -18.429 1.00 90.62 96 ALA A N 1
ATOM 774 C CA . ALA A 1 96 ? 3.951 -4.206 -19.213 1.00 90.62 96 ALA A CA 1
ATOM 775 C C . ALA A 1 96 ? 4.135 -4.425 -20.724 1.00 90.62 96 ALA A C 1
ATOM 777 O O . ALA A 1 96 ? 4.000 -3.470 -21.487 1.00 90.62 96 ALA A O 1
ATOM 778 N N . ASN A 1 97 ? 4.448 -5.655 -21.149 1.00 90.25 97 ASN A N 1
ATOM 779 C CA . ASN A 1 97 ? 4.760 -6.009 -22.532 1.00 90.25 97 ASN A CA 1
ATOM 780 C C . ASN A 1 97 ? 5.853 -5.111 -23.150 1.00 90.25 97 ASN A C 1
ATOM 782 O O . ASN A 1 97 ? 5.758 -4.681 -24.300 1.00 90.25 97 ASN A O 1
ATOM 786 N N . VAL A 1 98 ? 6.876 -4.782 -22.354 1.00 80.38 98 VAL A N 1
ATOM 787 C CA . VAL A 1 98 ? 8.015 -3.959 -22.783 1.00 80.38 98 VAL A CA 1
ATOM 788 C C . VAL A 1 98 ? 9.143 -4.895 -23.231 1.00 80.38 98 VAL A C 1
ATOM 790 O O . VAL A 1 98 ? 9.536 -5.752 -22.434 1.00 80.38 98 VAL A O 1
ATOM 793 N N . PRO A 1 99 ? 9.673 -4.7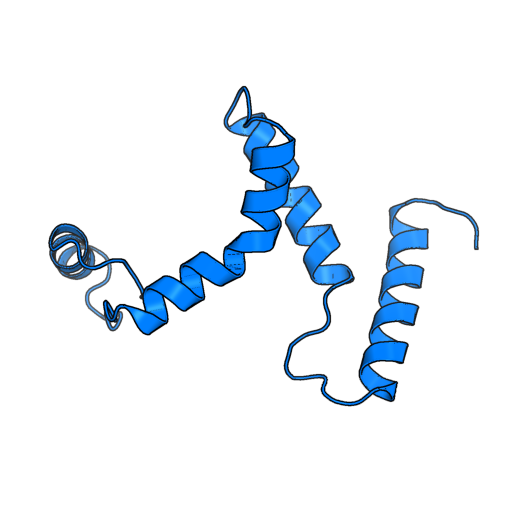63 -24.466 1.00 67.88 99 PRO A N 1
ATOM 794 C CA . PRO A 1 99 ? 10.761 -5.614 -24.945 1.00 67.88 99 PRO A CA 1
ATOM 795 C C . PRO A 1 99 ? 12.010 -5.512 -24.054 1.00 67.88 99 PRO A C 1
ATOM 797 O O . PRO A 1 99 ? 12.240 -4.497 -23.389 1.00 67.88 99 PRO A O 1
ATOM 800 N N . ALA A 1 100 ? 12.760 -6.618 -24.003 1.00 60.75 100 ALA A N 1
ATOM 801 C CA . ALA A 1 100 ? 13.887 -6.830 -23.095 1.00 60.75 100 ALA A CA 1
ATOM 802 C C . ALA A 1 100 ? 15.019 -5.813 -23.277 1.00 60.75 100 ALA A C 1
ATOM 804 O O . ALA A 1 100 ? 15.379 -5.513 -24.432 1.00 60.75 100 ALA A O 1
#

pLDDT: mean 90.41, std 5.24, range [60.75, 96.06]

Sequence (100 aa):
MITDKLGSYAAARRQIMPEVEHRSHKGLNNRAENSHLPFRRRERARQGFRSAGGLQRFVNVFSAVRNLFVPPRSRRSARATNLHRVNAMAEWKVAANVPA

Organism: NCBI:txid670291

Foldseek 3Di:
DEDAPDVVVVVVCVVPPVPDDYDHDPVVHVVVVVVCVVVVVVCVVVVHDPDPVRVVVCCVVVVVLCVQQPDDPVQDDPVSNVVSNVVSVVVVCVVVVPDD

InterPro domains:
  IPR032874 DDE domain [PF13610] (2-69)
  IPR052183 Bacterial Insertion Sequence Transposase [PTHR35528] (1-78)

Radius of gyration: 18.54 Å; chains: 1; bounding box: 43×29×48 Å